Protein AF-A0A6B2ULR2-F1 (afdb_monomer)

Secondary structure (DSSP, 8-state):
-HHHHHHHHHHHHHHHHHHHHHHHH---S--HHHHHHHHHHHHHHHHHHHHHPSSPPPTT-HHHHHHHHHHHHHHHHHHHHHTTSTT-HHHHHHHHHHHHHHHHHHHHHH--

Nearest PDB structures (foldseek):
  5nqn-assembly1_A  TM=5.363E-01  e=4.911E-02  Methylosinus trichosporium OB3b
  1yo7-assembly2_B  TM=6.832E-01  e=2.029E-01  Escherichia coli
  4etr-assembly2_B  TM=3.874E-01  e=7.163E-01  Pseudomonas aeruginosa PAO1
  9c3c-assembly1_n  TM=5.656E-01  e=4.507E+00  Oryctolagus cuniculus

Structure (mmCIF, N/CA/C/O backbone):
data_AF-A0A6B2ULR2-F1
#
_entry.id   AF-A0A6B2ULR2-F1
#
loop_
_atom_site.group_PDB
_atom_site.id
_atom_site.type_symbol
_atom_site.label_atom_id
_atom_site.label_alt_id
_atom_site.label_comp_id
_atom_site.label_asym_id
_atom_site.label_entity_id
_atom_site.label_seq_id
_atom_site.pdbx_PDB_ins_code
_atom_site.Cartn_x
_atom_site.Cartn_y
_atom_site.Cartn_z
_atom_site.occupancy
_atom_site.B_iso_or_equiv
_atom_site.auth_seq_id
_atom_site.auth_comp_id
_atom_site.auth_asym_id
_atom_site.auth_atom_id
_atom_site.pdbx_PDB_model_num
ATOM 1 N N . MET A 1 1 ? 5.721 5.502 -20.780 1.00 81.00 1 MET A N 1
ATOM 2 C CA . MET A 1 1 ? 4.630 6.129 -20.002 1.00 81.00 1 MET A CA 1
ATOM 3 C C . MET A 1 1 ? 4.250 5.297 -18.778 1.00 81.00 1 MET A C 1
ATOM 5 O O . MET A 1 1 ? 4.394 5.810 -17.678 1.00 81.00 1 MET A O 1
ATOM 9 N N . ARG A 1 2 ? 3.911 4.005 -18.944 1.00 89.62 2 ARG A N 1
ATOM 1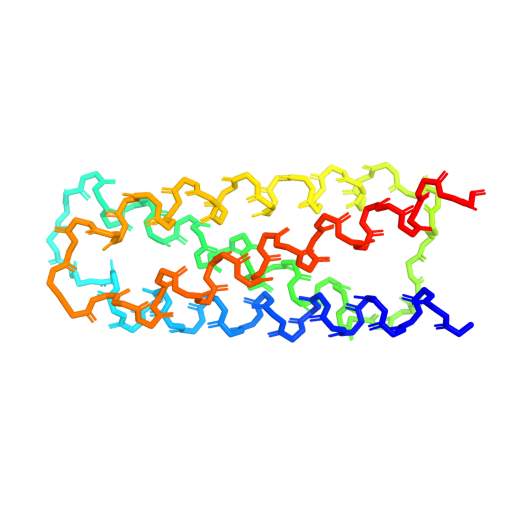0 C CA . ARG A 1 2 ? 3.467 3.094 -17.865 1.00 89.62 2 ARG A CA 1
ATOM 11 C C . ARG A 1 2 ? 4.288 3.125 -16.566 1.00 89.62 2 ARG A C 1
ATOM 13 O O . ARG A 1 2 ? 3.703 3.191 -15.497 1.00 89.62 2 ARG A O 1
ATOM 20 N N . TYR A 1 3 ? 5.621 3.148 -16.647 1.00 91.50 3 TYR A N 1
ATOM 21 C CA . TYR A 1 3 ? 6.483 3.231 -15.457 1.00 91.50 3 TYR A CA 1
ATOM 22 C C . TYR A 1 3 ? 6.188 4.450 -14.573 1.00 91.50 3 TYR A C 1
ATOM 24 O O . TYR A 1 3 ? 6.038 4.294 -13.368 1.00 91.50 3 TYR A O 1
ATOM 32 N N . LEU A 1 4 ? 6.074 5.649 -15.156 1.00 93.00 4 LEU A N 1
ATOM 33 C CA . LEU A 1 4 ? 5.815 6.870 -14.384 1.00 93.00 4 LEU A CA 1
ATOM 34 C C . LEU A 1 4 ? 4.396 6.867 -13.810 1.00 93.00 4 LEU A C 1
ATOM 36 O O . LEU A 1 4 ? 4.196 7.249 -12.662 1.00 93.00 4 LEU A O 1
ATOM 40 N N . GLU A 1 5 ? 3.422 6.392 -14.585 1.00 94.94 5 GLU A N 1
ATOM 41 C CA . GLU A 1 5 ? 2.032 6.267 -14.137 1.00 94.94 5 GLU A CA 1
ATOM 42 C C . GLU A 1 5 ? 1.912 5.320 -12.939 1.00 94.94 5 GLU A C 1
ATOM 44 O O . GLU A 1 5 ? 1.321 5.678 -11.919 1.00 94.94 5 GLU A O 1
ATOM 49 N N . ASP A 1 6 ? 2.511 4.130 -13.030 1.00 95.88 6 ASP A N 1
ATOM 50 C CA . ASP A 1 6 ? 2.476 3.147 -11.950 1.00 95.88 6 ASP A CA 1
ATOM 51 C C . ASP A 1 6 ? 3.255 3.623 -10.727 1.00 95.88 6 ASP A C 1
ATOM 53 O O . ASP A 1 6 ? 2.769 3.476 -9.604 1.00 95.88 6 ASP A O 1
ATOM 57 N N . ARG A 1 7 ? 4.408 4.268 -10.938 1.00 95.00 7 ARG A N 1
ATOM 58 C CA . ARG A 1 7 ? 5.215 4.880 -9.880 1.00 95.00 7 ARG A CA 1
ATOM 59 C C . ARG A 1 7 ? 4.421 5.922 -9.095 1.00 95.00 7 ARG A C 1
ATOM 61 O O . ARG A 1 7 ? 4.327 5.818 -7.872 1.00 95.00 7 ARG A O 1
ATOM 68 N N . PHE A 1 8 ? 3.827 6.911 -9.765 1.00 95.56 8 PHE A N 1
ATOM 69 C CA . PHE A 1 8 ? 3.088 7.977 -9.080 1.00 95.56 8 PHE A CA 1
ATOM 70 C C . PHE A 1 8 ? 1.770 7.480 -8.476 1.00 95.56 8 PHE A C 1
ATOM 72 O O . PHE A 1 8 ? 1.410 7.896 -7.373 1.00 95.56 8 PHE A O 1
ATOM 79 N N . ALA A 1 9 ? 1.087 6.530 -9.122 1.00 97.06 9 ALA A N 1
ATOM 80 C CA . ALA A 1 9 ? -0.078 5.871 -8.534 1.00 97.06 9 ALA A CA 1
ATOM 81 C C . ALA A 1 9 ? 0.287 5.089 -7.258 1.00 97.06 9 ALA A C 1
ATOM 83 O O . ALA A 1 9 ? -0.460 5.110 -6.274 1.00 97.06 9 ALA A O 1
ATOM 84 N N . CYS A 1 10 ? 1.446 4.423 -7.248 1.00 97.50 10 CYS A N 1
ATOM 85 C CA . CYS A 1 10 ? 1.980 3.745 -6.072 1.00 97.50 10 CYS A CA 1
ATOM 86 C C . CYS A 1 10 ? 2.334 4.742 -4.963 1.00 97.50 10 CYS A C 1
ATOM 88 O O . CYS A 1 10 ? 1.895 4.560 -3.828 1.00 97.50 10 CYS A O 1
ATOM 90 N N . ALA A 1 11 ? 3.014 5.843 -5.293 1.00 97.56 11 ALA A N 1
ATOM 91 C CA . ALA A 1 11 ? 3.338 6.905 -4.340 1.00 97.56 11 ALA A CA 1
ATOM 92 C C . ALA A 1 11 ? 2.083 7.496 -3.669 1.00 97.56 11 ALA A C 1
ATOM 94 O O . ALA A 1 11 ? 2.044 7.657 -2.447 1.00 97.56 11 ALA A O 1
ATOM 95 N N . ALA A 1 12 ? 1.040 7.780 -4.456 1.00 98.00 12 ALA A N 1
ATOM 96 C CA . ALA A 1 12 ? -0.232 8.290 -3.950 1.00 98.00 12 ALA A CA 1
ATOM 97 C C . ALA A 1 12 ? -0.920 7.281 -3.017 1.00 98.00 12 ALA A C 1
ATOM 99 O O . ALA A 1 12 ? -1.354 7.645 -1.924 1.00 98.00 12 ALA A O 1
ATOM 100 N N . SER A 1 13 ? -0.952 6.003 -3.408 1.00 98.44 13 SER A N 1
ATOM 101 C CA . SER A 1 13 ? -1.564 4.943 -2.596 1.00 98.44 13 SER A CA 1
ATOM 102 C C . SER A 1 13 ? -0.829 4.742 -1.265 1.00 98.44 13 SER A C 1
ATOM 104 O O . SER A 1 13 ? -1.476 4.634 -0.225 1.00 98.44 13 SER A O 1
ATOM 106 N N . CYS A 1 14 ? 0.510 4.775 -1.281 1.00 97.75 14 CYS A N 1
ATOM 107 C CA . CYS A 1 14 ? 1.340 4.710 -0.075 1.00 97.75 14 CYS A CA 1
ATOM 10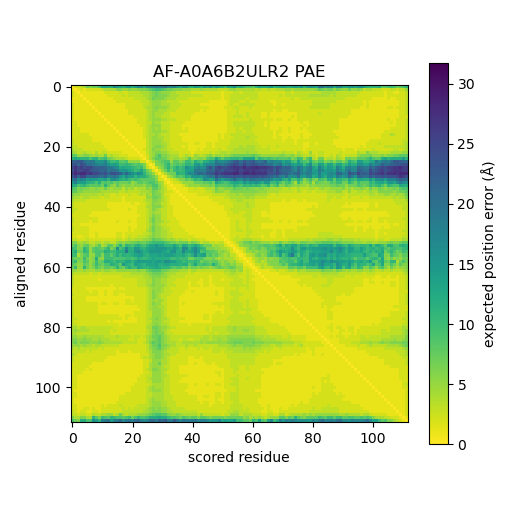8 C C . CYS A 1 14 ? 1.026 5.871 0.879 1.00 97.75 14 CYS A C 1
ATOM 110 O O . CYS A 1 14 ? 0.792 5.664 2.068 1.00 97.75 14 CYS A O 1
ATOM 112 N N . ARG A 1 15 ? 0.935 7.101 0.360 1.00 98.31 15 ARG A N 1
ATOM 113 C CA . ARG A 1 15 ? 0.614 8.283 1.174 1.00 98.31 15 ARG A CA 1
ATOM 114 C C . ARG A 1 15 ? -0.771 8.187 1.819 1.00 98.31 15 ARG A C 1
ATOM 116 O O . ARG A 1 15 ? -0.926 8.516 2.998 1.00 98.31 15 ARG A O 1
ATOM 123 N N . THR A 1 16 ? -1.764 7.713 1.069 1.00 98.31 16 THR A N 1
ATOM 124 C CA . THR A 1 16 ? -3.123 7.501 1.582 1.00 98.31 16 THR A CA 1
ATOM 125 C C . THR A 1 16 ? -3.150 6.421 2.665 1.00 98.31 16 THR A C 1
ATOM 127 O O . THR A 1 16 ? -3.736 6.649 3.724 1.00 98.31 16 THR A O 1
ATOM 130 N N . ALA A 1 17 ? -2.464 5.290 2.460 1.00 96.75 17 ALA A N 1
ATOM 131 C CA . ALA A 1 17 ? -2.368 4.223 3.458 1.00 96.75 17 ALA A CA 1
ATOM 132 C C . ALA A 1 17 ? -1.687 4.691 4.752 1.00 96.75 17 ALA A C 1
ATOM 134 O O . ALA A 1 17 ? -2.220 4.446 5.835 1.00 96.75 17 ALA A O 1
ATOM 135 N N . ALA A 1 18 ? -0.574 5.427 4.655 1.00 96.25 18 ALA A N 1
ATOM 136 C CA . ALA A 1 18 ? 0.092 6.011 5.820 1.00 96.25 18 ALA A CA 1
ATOM 137 C C . ALA A 1 18 ? -0.852 6.941 6.601 1.00 96.25 18 ALA A C 1
ATOM 139 O O . ALA A 1 18 ? -0.992 6.822 7.817 1.00 96.25 18 ALA A O 1
ATOM 140 N N . THR A 1 19 ? -1.555 7.828 5.892 1.00 95.75 19 THR A N 1
ATOM 141 C CA . THR A 1 19 ? -2.451 8.820 6.501 1.00 95.75 19 THR A CA 1
ATOM 142 C C . THR A 1 19 ? -3.624 8.166 7.228 1.00 95.75 19 THR A C 1
ATOM 144 O O . THR A 1 19 ? -3.911 8.512 8.374 1.00 95.75 19 THR A O 1
ATOM 147 N N . LEU A 1 20 ? -4.315 7.223 6.583 1.00 95.62 20 LEU A N 1
ATOM 148 C CA . LEU A 1 20 ? -5.498 6.587 7.167 1.00 95.62 20 LEU A CA 1
ATOM 149 C C . LEU A 1 20 ? -5.120 5.598 8.274 1.00 95.62 20 LEU A C 1
ATOM 151 O O 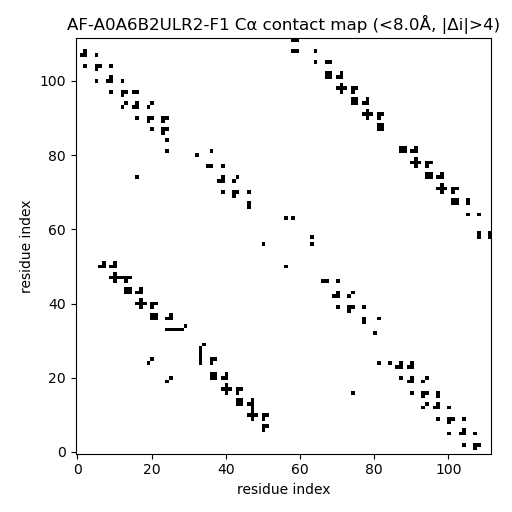. LEU A 1 20 ? -5.775 5.568 9.311 1.00 95.62 20 LEU A O 1
ATOM 155 N N . THR A 1 21 ? -4.013 4.871 8.138 1.00 92.12 21 THR A N 1
ATOM 156 C CA . THR A 1 21 ? -3.536 3.997 9.222 1.00 92.12 21 THR A CA 1
ATOM 157 C C . THR A 1 21 ? -3.177 4.802 10.470 1.00 92.12 21 THR A C 1
ATOM 159 O O . THR A 1 21 ? -3.583 4.432 11.569 1.00 92.12 21 THR A O 1
ATOM 162 N N . ALA A 1 22 ? -2.488 5.939 10.315 1.00 91.38 22 ALA A N 1
ATOM 163 C CA . ALA A 1 22 ? -2.155 6.815 11.438 1.00 91.38 22 ALA A CA 1
ATOM 164 C C . ALA A 1 22 ? -3.407 7.361 12.145 1.00 91.38 22 ALA A C 1
ATOM 166 O O . ALA A 1 22 ? -3.446 7.423 13.371 1.00 91.38 22 ALA A O 1
ATOM 167 N N . ARG A 1 23 ? -4.443 7.725 11.378 1.00 89.31 23 ARG A N 1
ATOM 168 C CA . ARG A 1 23 ? -5.705 8.260 11.914 1.00 89.31 23 ARG A CA 1
ATOM 169 C C . ARG A 1 23 ? -6.541 7.214 12.646 1.00 89.31 23 ARG A C 1
ATOM 171 O O . ARG A 1 23 ? -7.079 7.517 13.704 1.00 89.31 23 ARG A O 1
ATOM 178 N N . HIS A 1 24 ? -6.666 6.017 12.077 1.00 84.81 24 HIS A N 1
ATOM 179 C CA . HIS A 1 24 ? -7.655 5.030 12.521 1.00 84.81 24 HIS A CA 1
ATOM 180 C C . HIS A 1 24 ? -7.066 3.896 13.372 1.00 84.81 24 HIS A C 1
ATOM 182 O O . HIS A 1 24 ? -7.801 3.265 14.123 1.00 84.81 24 HIS A O 1
ATOM 188 N N . CYS A 1 25 ? -5.758 3.630 13.283 1.00 79.56 25 CYS A N 1
ATOM 189 C CA . CYS A 1 25 ? -5.109 2.513 13.982 1.00 79.56 25 CYS A CA 1
ATOM 190 C C . CYS A 1 25 ? -3.988 2.967 14.955 1.00 79.56 25 CYS A C 1
ATOM 192 O O . CYS A 1 25 ? -3.297 2.125 15.523 1.00 79.56 25 CYS A O 1
ATOM 194 N N . GLY A 1 26 ? -3.789 4.280 15.156 1.00 65.50 26 GLY A N 1
ATOM 195 C CA . GLY A 1 26 ? -2.656 4.870 15.892 1.00 65.50 26 GLY A CA 1
ATOM 196 C C . GLY A 1 26 ? -2.916 5.334 17.336 1.00 65.50 26 GLY A C 1
ATOM 197 O O . GLY A 1 26 ? -2.204 6.215 17.815 1.00 65.50 26 GLY A O 1
ATOM 198 N N . THR A 1 27 ? -3.930 4.822 18.044 1.00 63.91 27 THR A N 1
ATOM 199 C CA . THR A 1 27 ? -4.251 5.306 19.404 1.00 63.91 27 THR A CA 1
ATOM 200 C C . THR A 1 27 ? -3.299 4.745 20.474 1.00 63.91 27 THR A C 1
ATOM 202 O O . THR A 1 27 ? -3.088 3.535 20.500 1.00 63.91 27 THR A O 1
ATOM 205 N N . PRO A 1 28 ? -2.768 5.573 21.396 1.00 55.16 28 PRO A N 1
ATOM 206 C CA . PRO A 1 28 ? -1.681 5.220 22.308 1.00 55.16 28 PRO A CA 1
ATOM 207 C C . PRO A 1 28 ? -2.179 4.432 23.529 1.00 55.16 28 PRO A C 1
ATOM 209 O O . PRO A 1 28 ? -2.276 4.949 24.636 1.00 55.16 28 PRO A O 1
ATOM 212 N N . ALA A 1 29 ? -2.466 3.152 23.340 1.00 55.81 29 ALA A N 1
ATOM 213 C CA . ALA A 1 29 ? -2.259 2.163 24.390 1.00 55.81 29 ALA A CA 1
ATOM 214 C C . ALA A 1 29 ? -1.159 1.245 23.863 1.00 55.81 29 ALA A C 1
ATOM 216 O O . ALA A 1 29 ? -1.266 0.786 22.732 1.00 55.81 29 ALA A O 1
ATOM 217 N N . ALA A 1 30 ? -0.075 1.059 24.617 1.00 55.50 30 ALA A N 1
ATOM 218 C CA . ALA A 1 30 ? 1.150 0.358 24.213 1.00 55.50 30 ALA A CA 1
ATOM 219 C C . ALA A 1 30 ? 0.960 -1.162 24.014 1.00 55.50 30 ALA A C 1
ATOM 221 O O . ALA A 1 30 ? 1.724 -1.976 24.522 1.00 55.50 30 ALA A O 1
ATOM 222 N N . GLU A 1 31 ? -0.066 -1.547 23.269 1.00 66.31 31 GLU A N 1
ATOM 223 C CA . GLU A 1 31 ? -0.299 -2.899 22.813 1.00 66.31 31 GLU A CA 1
ATOM 224 C C . GLU A 1 31 ? 0.531 -3.158 21.541 1.00 66.31 31 GLU A C 1
ATOM 226 O O . GLU A 1 31 ? 0.705 -2.259 20.707 1.00 66.31 31 GLU A O 1
ATOM 231 N N . PRO A 1 32 ? 1.013 -4.397 21.324 1.00 71.12 32 PRO A N 1
ATOM 232 C CA . PRO A 1 32 ? 1.713 -4.806 20.101 1.00 71.12 32 PRO A CA 1
ATOM 233 C C . PRO A 1 32 ? 0.977 -4.462 18.787 1.00 71.12 32 PRO A C 1
ATOM 235 O O . PRO A 1 32 ? 1.585 -4.428 17.717 1.00 71.12 32 PRO A O 1
ATOM 238 N N . SER A 1 33 ? -0.332 -4.201 18.857 1.00 69.44 33 SER A N 1
ATOM 239 C CA . SER A 1 33 ? -1.190 -3.712 17.772 1.00 69.44 33 SER A CA 1
ATOM 240 C C . SER A 1 33 ? -0.782 -2.337 17.236 1.00 69.44 33 SER A C 1
ATOM 242 O O . SER A 1 33 ? -0.657 -2.160 16.023 1.00 69.44 33 SER A O 1
ATOM 244 N N . VAL A 1 34 ? -0.509 -1.378 18.123 1.00 79.50 34 VAL A N 1
ATOM 245 C CA . VAL A 1 34 ? -0.163 0.002 17.746 1.00 79.50 34 VAL A CA 1
ATOM 246 C C . VAL A 1 34 ? 1.192 0.039 17.054 1.00 79.50 34 VAL A C 1
ATOM 248 O O . VAL A 1 34 ? 1.349 0.701 16.033 1.00 79.50 34 VAL A O 1
ATOM 251 N N . LEU A 1 35 ? 2.155 -0.750 17.539 1.00 82.94 35 LEU A N 1
ATOM 252 C CA . LEU A 1 35 ? 3.471 -0.872 16.906 1.00 82.94 35 LEU A CA 1
ATOM 253 C C . LEU A 1 35 ? 3.379 -1.428 15.476 1.00 82.94 35 LEU A C 1
ATOM 255 O O . LEU A 1 35 ? 4.126 -0.998 14.597 1.00 82.94 35 LEU A O 1
ATOM 259 N N . ARG A 1 36 ? 2.443 -2.350 15.212 1.00 84.00 36 ARG A N 1
ATOM 260 C CA . ARG A 1 36 ? 2.202 -2.878 13.859 1.00 84.00 36 A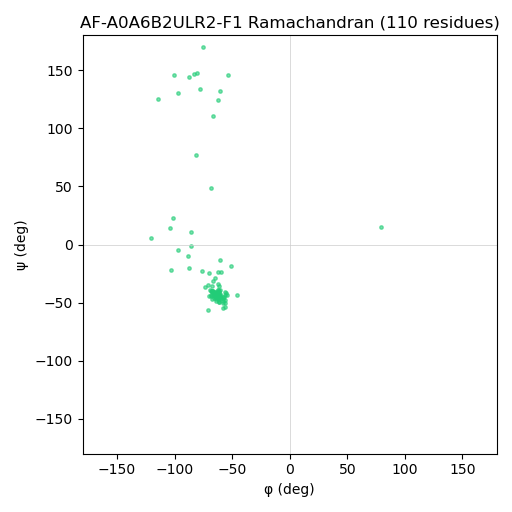RG A CA 1
ATOM 261 C C . ARG A 1 36 ? 1.614 -1.809 12.933 1.00 84.00 36 ARG A C 1
ATOM 263 O O . ARG A 1 36 ? 2.083 -1.667 11.804 1.00 84.00 36 ARG A O 1
ATOM 270 N N . ALA A 1 37 ? 0.632 -1.041 13.406 1.00 88.56 37 ALA A N 1
ATOM 271 C CA . ALA A 1 37 ? 0.061 0.066 12.641 1.00 88.56 37 ALA A CA 1
ATOM 272 C C . ALA A 1 37 ? 1.109 1.157 12.351 1.00 88.56 37 ALA A C 1
ATOM 274 O O . ALA A 1 37 ? 1.237 1.594 11.208 1.00 88.56 37 ALA A O 1
ATOM 275 N N . LEU A 1 38 ? 1.923 1.527 13.346 1.00 90.06 38 LEU A N 1
ATOM 276 C CA . LEU A 1 38 ? 3.019 2.491 13.193 1.00 90.06 38 LEU A CA 1
ATOM 277 C C . LEU A 1 38 ? 4.062 2.027 12.171 1.00 90.06 38 LEU A C 1
ATOM 279 O O . LEU A 1 38 ? 4.446 2.808 11.305 1.00 90.06 38 LEU A O 1
ATOM 283 N N . ARG A 1 39 ? 4.440 0.741 12.179 1.00 92.75 39 ARG A N 1
ATOM 284 C CA . ARG A 1 39 ? 5.325 0.180 11.147 1.00 92.75 39 ARG A CA 1
ATOM 285 C C . ARG A 1 39 ? 4.755 0.382 9.742 1.00 92.75 39 ARG A C 1
ATOM 287 O O . ARG A 1 39 ? 5.493 0.747 8.831 1.00 92.75 39 ARG A O 1
ATOM 294 N N . CYS A 1 40 ? 3.456 0.156 9.551 1.00 96.12 40 CYS A N 1
ATOM 295 C CA . CYS A 1 40 ? 2.820 0.388 8.255 1.00 96.12 40 CYS A CA 1
ATOM 296 C C . CYS A 1 40 ? 2.869 1.864 7.851 1.00 96.12 40 CYS A C 1
ATOM 298 O O . CYS A 1 40 ? 3.188 2.161 6.700 1.00 96.12 40 CYS A O 1
ATOM 300 N N . VAL A 1 41 ? 2.623 2.782 8.791 1.00 96.31 41 VAL A N 1
ATOM 301 C CA . VAL A 1 41 ? 2.739 4.230 8.559 1.00 96.31 41 VAL A CA 1
ATOM 302 C C . VAL A 1 41 ? 4.149 4.601 8.095 1.00 96.31 41 VAL A C 1
ATOM 304 O O . VAL A 1 41 ? 4.291 5.241 7.056 1.00 96.31 41 VAL A O 1
ATOM 307 N N . GLU A 1 42 ? 5.186 4.158 8.804 1.00 96.12 42 GLU A N 1
ATOM 308 C CA . GLU A 1 42 ? 6.588 4.470 8.488 1.00 96.12 42 GLU A CA 1
ATOM 309 C C . GLU A 1 42 ? 7.029 3.902 7.132 1.00 96.12 42 GLU A C 1
ATOM 311 O O . GLU A 1 42 ? 7.652 4.586 6.311 1.00 96.12 42 GLU A O 1
ATOM 316 N N . VAL A 1 43 ? 6.681 2.643 6.864 1.00 98.00 43 VAL A N 1
ATOM 317 C CA . VAL A 1 43 ? 7.016 1.976 5.603 1.00 98.00 43 VAL A CA 1
ATOM 318 C C . VAL A 1 43 ? 6.309 2.651 4.429 1.00 98.00 43 VAL A C 1
ATOM 320 O O . VAL A 1 43 ? 6.936 2.909 3.400 1.00 98.00 43 VAL A O 1
ATOM 323 N N . CYS A 1 44 ? 5.025 2.978 4.571 1.00 98.25 44 CYS A N 1
ATOM 324 C CA . CYS A 1 44 ? 4.266 3.644 3.519 1.00 98.25 44 CYS A CA 1
ATOM 325 C C . CYS A 1 44 ? 4.742 5.084 3.287 1.00 98.25 44 CYS A C 1
ATOM 327 O O . CYS A 1 44 ? 4.911 5.478 2.135 1.00 98.25 44 CYS A O 1
ATOM 329 N N . ASP A 1 45 ? 5.006 5.865 4.339 1.00 97.69 45 ASP A N 1
ATOM 330 C CA . ASP A 1 45 ? 5.495 7.243 4.192 1.00 97.69 45 ASP A CA 1
ATOM 331 C C . ASP A 1 45 ? 6.877 7.279 3.526 1.00 97.69 45 ASP A C 1
ATOM 333 O O . ASP A 1 45 ? 7.077 7.999 2.545 1.00 97.69 45 ASP A O 1
ATOM 337 N N . SER A 1 46 ? 7.816 6.442 3.982 1.00 97.00 46 SER A N 1
ATOM 338 C CA . SER A 1 46 ? 9.152 6.364 3.373 1.00 97.00 46 SER A CA 1
ATOM 339 C C . SER A 1 46 ? 9.097 5.924 1.906 1.00 97.00 46 SER A C 1
ATOM 341 O O . SER A 1 46 ? 9.771 6.518 1.064 1.00 97.00 46 SER A O 1
ATOM 343 N N . THR A 1 47 ? 8.240 4.956 1.570 1.00 97.75 47 THR A N 1
ATOM 344 C CA . THR A 1 47 ? 8.033 4.511 0.182 1.00 97.75 47 THR A CA 1
ATOM 345 C C . THR A 1 47 ? 7.397 5.613 -0.670 1.00 97.75 47 THR A C 1
ATOM 347 O O . THR A 1 47 ? 7.857 5.878 -1.778 1.00 97.75 47 THR A O 1
ATOM 350 N N . ALA A 1 48 ? 6.388 6.323 -0.154 1.00 97.31 48 ALA A N 1
ATOM 351 C CA . ALA A 1 48 ? 5.752 7.433 -0.863 1.00 97.31 48 ALA A CA 1
ATOM 352 C C . ALA A 1 48 ? 6.740 8.566 -1.181 1.00 97.31 48 ALA A C 1
ATOM 354 O O . ALA A 1 48 ? 6.675 9.152 -2.263 1.00 97.31 48 ALA A O 1
ATOM 355 N N . ARG A 1 49 ? 7.649 8.878 -0.248 1.00 95.31 49 ARG A N 1
ATOM 356 C CA . ARG A 1 49 ? 8.707 9.878 -0.449 1.00 95.31 49 ARG A CA 1
ATOM 357 C C . ARG A 1 49 ? 9.719 9.424 -1.492 1.00 95.31 49 ARG A C 1
ATOM 359 O O . ARG A 1 49 ? 10.005 10.196 -2.397 1.00 95.31 49 ARG A O 1
ATOM 366 N N . LEU A 1 50 ? 10.195 8.180 -1.402 1.00 94.56 50 LEU A N 1
ATOM 367 C CA . LEU A 1 50 ? 11.125 7.600 -2.373 1.00 94.56 50 LEU A CA 1
ATOM 368 C C . LEU A 1 50 ? 10.555 7.656 -3.799 1.00 94.56 50 LEU A C 1
ATOM 370 O O . LEU A 1 50 ? 11.194 8.165 -4.713 1.00 94.56 50 LEU A O 1
ATOM 374 N N . LEU A 1 51 ? 9.317 7.193 -3.982 1.00 94.75 51 LEU A N 1
ATOM 375 C CA . LEU A 1 51 ? 8.662 7.167 -5.293 1.00 94.75 51 LEU A CA 1
ATOM 376 C C . LEU A 1 51 ? 8.298 8.565 -5.813 1.00 94.75 51 LEU A C 1
ATOM 378 O O . L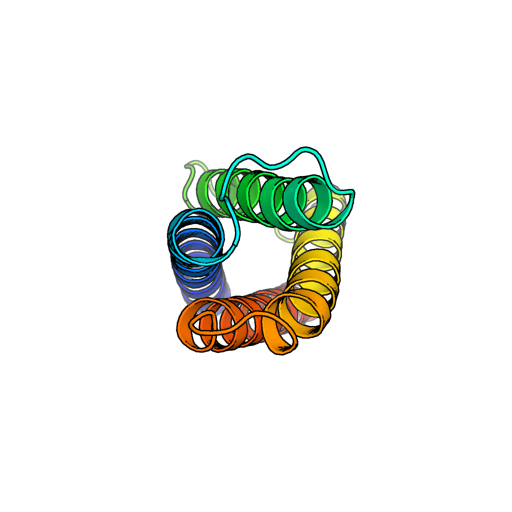EU A 1 51 ? 8.155 8.751 -7.019 1.00 94.75 51 LEU A O 1
ATOM 382 N N . GLY A 1 52 ? 8.133 9.547 -4.928 1.00 91.56 52 GLY A N 1
ATOM 383 C CA . GLY A 1 52 ? 7.851 10.934 -5.297 1.00 91.56 52 GLY A CA 1
ATOM 384 C C . GLY A 1 52 ? 9.091 11.796 -5.547 1.00 91.56 52 GLY A C 1
ATOM 385 O O . GLY A 1 52 ? 8.932 12.925 -6.001 1.00 91.56 52 GLY A O 1
ATOM 386 N N . ALA A 1 53 ? 10.294 11.309 -5.230 1.00 86.50 53 ALA A N 1
ATOM 387 C CA . ALA A 1 53 ? 11.527 12.086 -5.332 1.00 86.50 53 ALA A CA 1
ATOM 388 C C . ALA A 1 53 ? 12.076 12.143 -6.766 1.00 86.50 53 ALA A C 1
ATOM 390 O O . ALA A 1 53 ? 11.962 11.179 -7.519 1.00 86.50 53 ALA A O 1
ATOM 391 N N . GLU A 1 54 ? 12.720 13.257 -7.106 1.00 81.12 54 GLU A N 1
ATOM 392 C CA . GLU A 1 54 ? 13.585 13.388 -8.283 1.00 81.12 54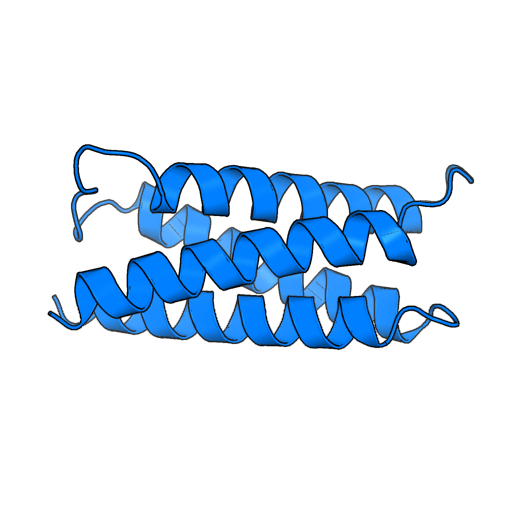 GLU A CA 1
ATOM 393 C C . GLU A 1 54 ? 15.060 13.285 -7.844 1.00 81.12 54 GLU A C 1
ATOM 395 O O . GLU A 1 54 ? 15.387 13.760 -6.750 1.00 81.12 54 GLU A O 1
ATOM 400 N N . PRO A 1 55 ? 15.967 12.711 -8.660 1.00 80.12 55 PRO A N 1
ATOM 401 C CA . PRO A 1 55 ? 15.748 12.197 -10.016 1.00 80.12 55 PRO A CA 1
ATOM 402 C C . PRO A 1 55 ? 15.004 10.849 -10.056 1.00 80.12 55 PRO A C 1
ATOM 404 O O . PRO A 1 55 ? 14.795 10.193 -9.034 1.00 80.12 55 PRO A O 1
ATOM 407 N N . LEU A 1 56 ? 14.599 10.431 -11.261 1.00 76.38 56 LEU A N 1
ATOM 408 C CA . LEU A 1 56 ? 14.010 9.111 -11.495 1.00 76.38 56 LEU A CA 1
ATOM 409 C C . LEU A 1 56 ? 14.914 7.986 -10.961 1.00 76.38 56 LEU A C 1
ATOM 411 O O . LEU A 1 56 ? 16.137 8.073 -10.995 1.00 76.38 56 LEU A O 1
ATOM 415 N N . LEU A 1 57 ? 14.271 6.924 -10.477 1.00 80.56 57 LEU A N 1
ATOM 416 C CA . LEU A 1 57 ? 14.932 5.760 -9.895 1.00 80.56 57 LEU A CA 1
ATOM 417 C C . LEU A 1 57 ? 15.252 4.792 -11.022 1.00 80.56 57 LEU A C 1
ATOM 419 O O . LEU A 1 57 ? 14.448 4.651 -11.953 1.00 80.56 57 LEU A O 1
ATOM 423 N N . ASP A 1 58 ? 16.382 4.112 -10.910 1.00 79.38 58 ASP A N 1
ATOM 424 C CA . ASP A 1 58 ? 16.747 3.070 -11.854 1.00 79.38 58 ASP A CA 1
ATOM 425 C C . ASP A 1 58 ? 15.706 1.929 -11.791 1.00 79.38 58 ASP A C 1
ATOM 427 O O . ASP A 1 58 ? 15.422 1.416 -10.705 1.00 79.38 58 ASP A O 1
ATOM 431 N N . PRO A 1 59 ? 15.062 1.549 -12.912 1.00 74.06 59 PRO A N 1
ATOM 432 C CA . PRO A 1 59 ? 14.157 0.405 -12.945 1.00 74.06 59 PRO A CA 1
ATOM 433 C C . PRO A 1 59 ? 14.825 -0.922 -12.564 1.00 74.06 59 PRO A C 1
ATOM 435 O O . PRO A 1 59 ? 14.114 -1.835 -12.147 1.00 74.06 59 PRO A O 1
ATOM 438 N N . GLU A 1 60 ? 16.149 -1.032 -12.709 1.00 78.88 60 GLU A N 1
ATOM 439 C CA . GLU A 1 60 ? 16.934 -2.220 -12.367 1.00 78.88 60 GLU A CA 1
ATOM 440 C C . GLU A 1 60 ? 17.364 -2.259 -10.892 1.00 78.88 60 GLU A C 1
ATOM 442 O O . GLU A 1 60 ? 17.940 -3.254 -10.461 1.00 78.88 60 GLU A O 1
ATOM 447 N N . ASP A 1 61 ? 17.016 -1.243 -10.096 1.00 84.44 61 ASP A N 1
ATOM 448 C CA . ASP A 1 61 ? 17.374 -1.144 -8.681 1.00 84.44 61 ASP A CA 1
ATOM 449 C C . ASP A 1 61 ? 16.688 -2.225 -7.819 1.00 84.44 61 ASP A C 1
ATOM 451 O O . ASP A 1 61 ? 15.473 -2.208 -7.571 1.00 84.44 61 ASP A O 1
ATOM 455 N N . ASP A 1 62 ? 17.484 -3.172 -7.322 1.00 88.62 62 ASP A N 1
ATOM 456 C CA . ASP A 1 62 ? 17.022 -4.234 -6.429 1.00 88.62 62 ASP A CA 1
ATOM 457 C C . ASP A 1 62 ? 16.536 -3.707 -5.071 1.00 88.62 62 ASP A C 1
ATOM 459 O O . ASP A 1 62 ? 15.606 -4.282 -4.496 1.00 88.62 62 ASP A O 1
ATOM 463 N N . GLU A 1 63 ? 17.071 -2.584 -4.580 1.00 89.81 63 GLU A N 1
ATOM 464 C CA . GLU A 1 63 ? 16.586 -1.941 -3.353 1.00 89.81 63 GLU A CA 1
ATOM 465 C C . GLU A 1 63 ? 15.175 -1.377 -3.566 1.00 89.81 63 GLU A C 1
ATOM 467 O O . GLU A 1 63 ? 14.324 -1.476 -2.678 1.00 89.81 63 GLU A O 1
ATOM 472 N N . LEU A 1 64 ? 14.868 -0.857 -4.760 1.00 92.38 64 LEU A N 1
ATOM 473 C CA . LEU A 1 64 ? 13.512 -0.418 -5.095 1.00 92.38 64 LEU A CA 1
ATOM 474 C C . LEU A 1 64 ? 12.530 -1.597 -5.105 1.00 92.38 64 LEU A C 1
ATOM 476 O O . LEU A 1 64 ? 11.436 -1.496 -4.537 1.00 92.38 64 LEU A O 1
ATOM 480 N N . ARG A 1 65 ? 12.907 -2.727 -5.717 1.00 94.88 65 ARG A N 1
ATOM 481 C CA . ARG A 1 65 ? 12.068 -3.939 -5.725 1.00 94.88 65 ARG A CA 1
ATOM 482 C C . ARG A 1 65 ? 11.845 -4.463 -4.309 1.00 94.88 65 ARG A C 1
ATOM 484 O O . ARG A 1 65 ? 10.701 -4.722 -3.927 1.00 94.88 65 ARG A O 1
ATOM 491 N N . PHE A 1 66 ? 12.910 -4.544 -3.514 1.00 95.50 66 PHE A N 1
ATOM 492 C CA . PHE A 1 66 ? 12.834 -4.936 -2.111 1.00 95.50 66 PHE A CA 1
ATOM 493 C C . PHE A 1 66 ? 11.905 -4.009 -1.316 1.00 95.50 66 PHE A C 1
ATOM 495 O O . PHE A 1 66 ? 10.989 -4.478 -0.636 1.00 95.50 66 PHE A O 1
ATOM 502 N N . ARG A 1 67 ? 12.066 -2.687 -1.455 1.00 95.75 67 ARG A N 1
ATOM 503 C CA . ARG A 1 67 ? 11.229 -1.686 -0.780 1.00 95.75 67 ARG A CA 1
ATOM 504 C C . ARG A 1 67 ? 9.749 -1.849 -1.111 1.00 95.75 67 ARG A C 1
ATOM 506 O O . ARG A 1 67 ? 8.909 -1.771 -0.212 1.00 95.75 67 ARG A O 1
ATOM 513 N N . LEU A 1 68 ? 9.416 -2.055 -2.384 1.00 97.69 68 LEU A N 1
ATOM 514 C CA . LEU A 1 68 ? 8.032 -2.211 -2.831 1.00 97.69 68 LEU A CA 1
ATOM 515 C C . LEU A 1 68 ? 7.405 -3.506 -2.318 1.00 97.69 68 LEU A C 1
ATOM 517 O O . LEU A 1 68 ? 6.247 -3.487 -1.894 1.00 97.69 68 LEU A O 1
ATOM 521 N N . ASP A 1 69 ? 8.150 -4.613 -2.315 1.00 98.19 69 ASP A N 1
ATOM 522 C CA . ASP A 1 69 ? 7.647 -5.878 -1.779 1.00 98.19 69 ASP A CA 1
ATOM 523 C C . ASP A 1 69 ? 7.468 -5.822 -0.255 1.00 98.19 69 ASP A C 1
ATOM 525 O O . ASP A 1 69 ? 6.434 -6.242 0.279 1.00 98.19 69 ASP A O 1
ATOM 529 N N . TRP A 1 70 ? 8.411 -5.190 0.446 1.00 98.25 70 TRP A N 1
ATOM 530 C CA . TRP A 1 70 ? 8.292 -4.919 1.875 1.00 98.25 70 TRP A CA 1
ATOM 531 C C . TRP A 1 70 ? 7.074 -4.041 2.191 1.00 98.25 70 TRP A C 1
ATOM 533 O O . TRP A 1 70 ? 6.298 -4.338 3.102 1.00 98.25 70 TRP A O 1
ATOM 543 N N . CYS A 1 71 ? 6.848 -2.978 1.412 1.00 98.62 71 CYS A N 1
ATOM 544 C CA . CYS A 1 71 ? 5.670 -2.125 1.558 1.00 98.62 71 CYS A CA 1
ATOM 545 C C . CYS A 1 71 ? 4.370 -2.898 1.303 1.00 98.62 71 CYS A C 1
ATOM 547 O O . CYS A 1 71 ? 3.436 -2.812 2.105 1.00 98.62 71 CYS A O 1
ATOM 549 N N . ARG A 1 72 ? 4.326 -3.712 0.240 1.00 98.69 72 ARG A N 1
ATOM 550 C CA . ARG A 1 72 ? 3.182 -4.567 -0.108 1.00 98.69 72 ARG A CA 1
ATOM 551 C C . ARG A 1 72 ? 2.806 -5.504 1.038 1.00 98.69 72 ARG A C 1
ATOM 553 O O . ARG A 1 72 ? 1.650 -5.530 1.457 1.00 98.69 72 ARG A O 1
ATOM 560 N N . TH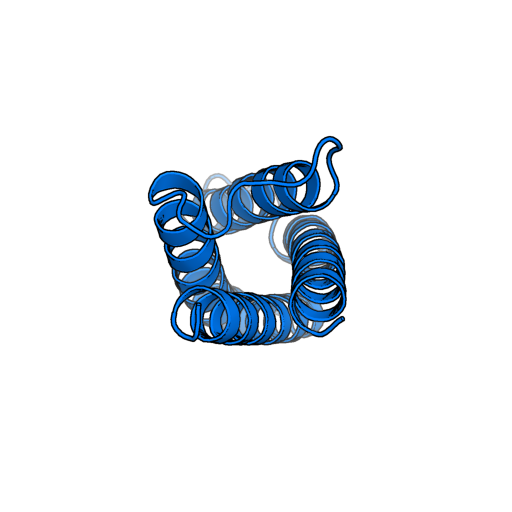R A 1 73 ? 3.768 -6.276 1.533 1.00 98.50 73 THR A N 1
ATOM 561 C CA . THR A 1 73 ? 3.541 -7.273 2.589 1.00 98.50 73 THR A CA 1
ATOM 562 C C . THR A 1 73 ? 3.175 -6.616 3.920 1.00 98.50 73 THR A C 1
ATOM 564 O O . THR A 1 73 ? 2.226 -7.053 4.571 1.00 98.50 73 THR A O 1
ATOM 567 N N . THR A 1 74 ? 3.825 -5.499 4.267 1.00 98.06 74 THR A N 1
ATOM 568 C CA . THR A 1 74 ? 3.484 -4.695 5.453 1.00 98.06 74 THR A CA 1
ATOM 569 C C . THR A 1 74 ? 2.048 -4.164 5.389 1.00 98.06 74 THR A C 1
ATOM 571 O O . THR A 1 74 ? 1.317 -4.250 6.376 1.00 98.06 74 THR A O 1
ATOM 574 N N . CYS A 1 75 ? 1.601 -3.667 4.230 1.00 98.31 75 CYS A N 1
ATOM 575 C CA . CYS A 1 75 ? 0.224 -3.201 4.048 1.00 98.31 75 CYS A CA 1
ATOM 576 C C . CYS A 1 75 ? -0.799 -4.326 4.246 1.00 98.31 75 CYS A C 1
ATOM 578 O O . CYS A 1 75 ? -1.836 -4.111 4.872 1.00 98.31 75 CYS A O 1
ATOM 580 N N . LEU A 1 76 ? -0.530 -5.527 3.725 1.00 98.50 76 LEU A N 1
ATOM 581 C CA . LEU A 1 76 ? -1.440 -6.667 3.866 1.00 98.50 76 LEU A CA 1
ATOM 582 C C . LEU A 1 76 ? -1.552 -7.137 5.322 1.00 98.50 76 LEU A C 1
ATOM 584 O O . LEU A 1 76 ? -2.668 -7.359 5.797 1.00 98.50 76 LEU A O 1
ATOM 588 N N . ASP A 1 77 ? -0.430 -7.224 6.042 1.00 96.31 77 ASP A N 1
ATOM 589 C CA . ASP A 1 77 ? -0.418 -7.543 7.477 1.00 96.31 77 ASP A CA 1
ATOM 590 C C . ASP A 1 77 ? -1.172 -6.477 8.289 1.00 96.31 77 ASP A C 1
ATOM 592 O O . ASP A 1 77 ? -2.025 -6.795 9.123 1.00 96.31 77 ASP A O 1
ATOM 596 N N . CYS A 1 78 ? -0.949 -5.194 7.983 1.00 95.00 78 CYS A N 1
ATOM 597 C CA . CYS A 1 78 ? -1.667 -4.098 8.625 1.00 95.00 78 CYS A CA 1
ATOM 598 C C . CYS A 1 78 ? -3.172 -4.131 8.330 1.00 95.00 78 CYS A C 1
ATOM 600 O O . CYS A 1 78 ? -3.974 -3.939 9.240 1.00 95.00 78 CYS A O 1
ATOM 602 N N . ALA A 1 79 ? -3.583 -4.415 7.091 1.00 96.25 79 ALA A N 1
ATOM 603 C CA . ALA A 1 79 ? -4.994 -4.534 6.729 1.00 96.25 79 ALA A CA 1
ATOM 604 C C . ALA A 1 79 ? -5.674 -5.693 7.473 1.00 96.25 79 ALA A C 1
ATOM 606 O O . ALA A 1 79 ? -6.773 -5.526 7.998 1.00 96.25 79 ALA A O 1
ATOM 607 N N . ALA A 1 80 ? -5.020 -6.857 7.558 1.00 94.50 80 ALA A N 1
ATOM 608 C CA . ALA A 1 80 ? -5.522 -7.994 8.329 1.00 94.50 80 ALA A CA 1
ATOM 609 C C . ALA A 1 80 ? -5.637 -7.663 9.826 1.00 94.50 80 ALA A C 1
ATOM 611 O O . ALA A 1 80 ? -6.552 -8.124 10.512 1.00 94.50 80 ALA A O 1
ATOM 612 N N . HIS A 1 81 ? -4.727 -6.838 10.343 1.00 90.69 81 HIS A N 1
ATOM 613 C CA . HIS A 1 81 ? -4.793 -6.358 11.712 1.00 90.69 81 HIS A CA 1
ATOM 614 C C . HIS A 1 81 ? -5.927 -5.347 11.941 1.00 90.69 81 HIS A C 1
ATOM 616 O O . HIS A 1 81 ? -6.792 -5.619 12.775 1.00 90.69 81 HIS A O 1
ATOM 622 N N . CYS A 1 82 ? -5.960 -4.242 11.189 1.00 90.00 82 CYS A N 1
ATOM 623 C CA . CYS A 1 82 ? -6.962 -3.181 11.326 1.00 90.00 82 CYS A CA 1
ATOM 624 C C . CYS A 1 82 ? -8.389 -3.684 11.035 1.00 90.00 82 CYS A C 1
ATOM 626 O O . CYS A 1 82 ? -9.331 -3.150 11.600 1.00 90.00 82 CYS A O 1
ATOM 628 N N . ALA A 1 83 ? -8.578 -4.764 10.266 1.00 92.75 83 ALA A N 1
ATOM 629 C CA . ALA A 1 83 ? -9.899 -5.377 10.060 1.00 92.75 83 ALA A CA 1
ATOM 630 C C . ALA A 1 83 ? -10.569 -5.894 11.349 1.00 92.75 83 ALA A C 1
ATOM 632 O O . ALA A 1 83 ? -11.754 -6.214 11.337 1.00 92.75 83 ALA A O 1
ATOM 633 N N . ARG A 1 84 ? -9.821 -5.996 12.454 1.00 89.25 84 ARG A N 1
ATOM 634 C CA . ARG A 1 84 ? -10.336 -6.364 13.781 1.00 89.25 84 ARG A CA 1
ATOM 635 C C . ARG A 1 84 ? -10.631 -5.154 14.672 1.00 89.25 84 ARG A C 1
ATOM 637 O O . ARG A 1 84 ? -11.107 -5.339 15.788 1.00 89.25 84 ARG A O 1
ATOM 644 N N . LEU A 1 85 ? -10.309 -3.945 14.216 1.00 86.62 85 LEU A N 1
ATOM 645 C CA . LEU A 1 85 ? -10.491 -2.706 14.962 1.00 86.62 85 LEU A CA 1
ATOM 646 C C . LEU A 1 85 ? -11.802 -2.030 14.528 1.00 86.62 85 LEU A C 1
ATOM 648 O O . LEU A 1 85 ? -12.015 -1.846 13.329 1.00 86.62 85 LEU A O 1
ATOM 652 N N . PRO A 1 86 ? -12.672 -1.631 15.470 1.00 87.06 86 PRO A N 1
ATOM 653 C CA . PRO A 1 86 ? -13.852 -0.836 15.143 1.00 87.06 86 PRO A CA 1
ATOM 654 C C . PRO A 1 86 ? -13.462 0.502 14.495 1.00 87.06 86 PRO A C 1
ATOM 656 O O . PRO A 1 86 ? -12.611 1.211 15.031 1.00 87.06 86 PRO A O 1
ATOM 659 N N . GLY A 1 87 ? -14.095 0.873 13.375 1.00 88.31 87 GLY A N 1
ATOM 660 C CA . GLY A 1 87 ? -13.886 2.181 12.733 1.00 88.31 87 GLY A CA 1
ATOM 661 C C . GLY A 1 87 ? -12.606 2.303 11.893 1.00 88.31 87 GLY A C 1
ATOM 662 O O . GLY A 1 87 ? -12.174 3.421 11.590 1.00 88.31 87 GLY A O 1
ATOM 663 N N . ALA A 1 88 ? -11.967 1.180 11.554 1.00 92.31 88 ALA A N 1
ATOM 664 C CA . ALA A 1 88 ? -10.736 1.132 10.764 1.00 92.31 88 ALA A CA 1
ATOM 665 C C . ALA A 1 88 ? -10.949 0.694 9.301 1.00 92.31 88 ALA A C 1
ATOM 667 O O . ALA A 1 88 ? -9.984 0.377 8.602 1.00 92.31 88 ALA A O 1
ATOM 668 N N . GLU A 1 89 ? -12.190 0.685 8.815 1.00 95.38 89 GLU A N 1
ATOM 669 C CA . GLU A 1 89 ? -12.571 0.252 7.467 1.00 95.38 89 GLU A CA 1
ATOM 670 C C . GLU A 1 89 ? -11.800 1.018 6.381 1.00 95.38 89 GLU A C 1
ATOM 672 O O . GLU A 1 89 ? -11.278 0.410 5.441 1.00 95.38 89 GLU A O 1
ATOM 677 N N . ASP A 1 90 ? -11.639 2.331 6.560 1.00 95.94 90 ASP A N 1
ATOM 678 C CA . ASP A 1 90 ? -10.890 3.191 5.639 1.00 95.94 90 ASP A CA 1
ATOM 679 C C . ASP A 1 90 ? -9.398 2.836 5.604 1.00 95.94 90 ASP A C 1
ATOM 681 O O . ASP A 1 90 ? -8.793 2.775 4.530 1.00 95.94 90 ASP A O 1
ATOM 685 N N . ALA A 1 91 ? -8.792 2.533 6.757 1.00 94.88 91 ALA A N 1
ATOM 686 C CA . ALA A 1 91 ? -7.401 2.087 6.819 1.00 94.88 91 ALA A CA 1
ATOM 687 C C . ALA A 1 91 ? -7.221 0.722 6.138 1.00 94.88 91 ALA A C 1
ATOM 689 O O . ALA A 1 91 ? -6.266 0.522 5.386 1.00 94.88 91 ALA A O 1
ATOM 690 N N . VAL A 1 92 ? -8.165 -0.205 6.330 1.00 97.12 92 VAL A N 1
ATOM 691 C CA . VAL A 1 92 ? -8.153 -1.518 5.665 1.00 97.12 92 VAL A CA 1
ATOM 692 C C . VAL A 1 92 ? -8.236 -1.365 4.147 1.00 97.12 92 VAL A C 1
ATOM 694 O O . VAL A 1 92 ? -7.450 -1.986 3.423 1.00 97.12 92 VAL A O 1
ATOM 697 N N . ALA A 1 93 ? -9.163 -0.542 3.654 1.00 98.44 93 ALA A N 1
ATOM 698 C CA . ALA A 1 93 ? -9.322 -0.283 2.227 1.00 98.44 93 ALA A CA 1
ATOM 699 C C . ALA A 1 93 ? -8.061 0.359 1.629 1.00 98.44 93 ALA A C 1
ATOM 701 O O . ALA A 1 93 ? -7.555 -0.103 0.602 1.00 98.44 93 ALA A O 1
ATOM 702 N N . ALA A 1 94 ? -7.503 1.361 2.309 1.00 98.50 94 ALA A N 1
ATOM 703 C CA . ALA A 1 94 ? -6.301 2.061 1.874 1.00 98.50 94 ALA A CA 1
ATOM 704 C C . ALA A 1 94 ? -5.068 1.151 1.824 1.00 98.50 94 ALA A C 1
ATOM 706 O O . ALA A 1 94 ? -4.342 1.158 0.830 1.00 98.50 94 ALA A O 1
ATOM 707 N N . CYS A 1 95 ? -4.854 0.318 2.844 1.00 98.50 95 CYS A N 1
ATOM 708 C CA . CYS A 1 95 ? -3.750 -0.640 2.864 1.00 98.50 95 CYS A CA 1
ATOM 709 C C . CYS A 1 95 ? -3.872 -1.677 1.737 1.00 98.50 95 CYS A C 1
ATOM 711 O O . CYS A 1 95 ? -2.885 -1.977 1.066 1.00 98.50 95 CYS A O 1
ATOM 713 N N . ARG A 1 96 ? -5.079 -2.186 1.454 1.00 98.75 96 ARG A N 1
ATOM 714 C CA . ARG A 1 96 ? -5.300 -3.110 0.325 1.00 98.75 96 ARG A CA 1
ATOM 715 C C . ARG A 1 96 ? -5.047 -2.442 -1.026 1.00 98.75 96 ARG A C 1
ATOM 717 O O . ARG A 1 96 ? -4.393 -3.037 -1.881 1.00 98.75 96 ARG A O 1
ATOM 724 N N . ALA A 1 97 ? -5.511 -1.206 -1.206 1.00 98.81 97 ALA A N 1
ATOM 725 C CA . ALA A 1 97 ? -5.247 -0.428 -2.415 1.00 98.81 97 ALA A CA 1
ATOM 726 C C . ALA A 1 97 ? -3.745 -0.152 -2.598 1.00 98.81 97 ALA A C 1
ATOM 728 O O . ALA A 1 97 ? -3.216 -0.298 -3.700 1.00 98.81 97 ALA A O 1
ATOM 729 N N . CYS A 1 98 ? -3.037 0.176 -1.515 1.00 98.81 98 CYS A N 1
ATOM 730 C CA . CYS A 1 98 ? -1.589 0.350 -1.523 1.00 98.81 98 CYS A CA 1
ATOM 731 C C . CYS A 1 98 ? -0.860 -0.935 -1.917 1.00 98.81 98 CYS A C 1
ATOM 733 O O . CYS A 1 98 ? -0.065 -0.915 -2.854 1.00 98.81 98 CYS A O 1
ATOM 735 N N . ALA A 1 99 ? -1.194 -2.068 -1.295 1.00 98.81 99 ALA A N 1
ATOM 736 C CA . ALA A 1 99 ? -0.612 -3.360 -1.648 1.00 98.81 99 ALA A CA 1
ATOM 737 C C . ALA A 1 99 ? -0.817 -3.710 -3.134 1.00 98.81 99 ALA A C 1
ATOM 739 O O . ALA A 1 99 ? 0.115 -4.183 -3.788 1.00 98.81 99 ALA A O 1
ATOM 740 N N . ALA A 1 100 ? -2.002 -3.431 -3.688 1.00 98.75 100 ALA A N 1
ATOM 741 C CA . ALA A 1 100 ? -2.290 -3.637 -5.106 1.00 98.75 100 ALA A CA 1
ATOM 742 C C . ALA A 1 100 ? -1.456 -2.717 -6.017 1.00 98.75 100 ALA A C 1
ATOM 744 O O . ALA A 1 100 ? -0.931 -3.165 -7.037 1.00 98.75 100 ALA A O 1
ATOM 745 N N . SER A 1 101 ? -1.285 -1.446 -5.645 1.00 98.69 101 SER A N 1
ATOM 746 C CA . SER A 1 101 ? -0.437 -0.508 -6.386 1.00 98.69 101 SER A CA 1
ATOM 747 C C . SER A 1 101 ? 1.047 -0.882 -6.333 1.00 98.69 101 SER A C 1
ATOM 749 O O . SER A 1 101 ? 1.698 -0.847 -7.376 1.00 98.69 101 SER A O 1
ATOM 751 N N . CYS A 1 102 ? 1.566 -1.315 -5.177 1.00 98.56 102 CYS A N 1
ATOM 752 C CA . CYS A 1 102 ? 2.934 -1.831 -5.056 1.00 98.56 102 CYS A CA 1
ATOM 753 C C . CYS A 1 102 ? 3.140 -3.070 -5.936 1.00 98.56 102 CYS A C 1
ATOM 755 O O . CYS A 1 102 ? 4.123 -3.150 -6.667 1.00 98.56 102 CYS A O 1
ATOM 757 N N . ALA A 1 103 ? 2.191 -4.014 -5.924 1.00 98.50 103 ALA A N 1
ATOM 758 C CA . ALA A 1 103 ? 2.253 -5.219 -6.753 1.00 98.50 103 ALA A CA 1
ATOM 759 C C . ALA A 1 103 ? 2.236 -4.903 -8.258 1.00 98.50 103 ALA A C 1
ATOM 761 O O . ALA A 1 103 ? 3.009 -5.477 -9.022 1.00 98.50 103 ALA A O 1
ATOM 762 N N . ARG A 1 104 ? 1.386 -3.964 -8.685 1.00 98.19 104 ARG A N 1
ATOM 763 C CA . ARG A 1 104 ? 1.340 -3.501 -10.077 1.00 98.19 104 ARG A CA 1
ATOM 764 C C . ARG A 1 104 ? 2.649 -2.840 -10.491 1.00 98.19 104 ARG A C 1
ATOM 766 O O . ARG A 1 104 ? 3.153 -3.132 -11.569 1.00 98.19 104 ARG A O 1
ATOM 773 N N . PHE A 1 105 ? 3.221 -1.989 -9.639 1.00 97.19 105 PHE A N 1
ATOM 774 C CA . PHE A 1 105 ? 4.481 -1.340 -9.975 1.00 97.19 105 PHE A CA 1
ATOM 775 C C . PHE A 1 105 ? 5.646 -2.340 -10.027 1.00 97.19 105 PHE A C 1
ATOM 777 O O . PHE A 1 105 ? 6.422 -2.297 -10.976 1.00 97.19 105 PHE A O 1
ATOM 784 N N . LEU A 1 106 ? 5.703 -3.312 -9.108 1.00 96.88 106 LEU A N 1
ATOM 785 C CA . LEU A 1 106 ? 6.643 -4.440 -9.179 1.00 96.88 106 LEU A CA 1
ATOM 786 C C . LEU A 1 106 ? 6.540 -5.206 -10.506 1.00 96.88 106 LEU A C 1
ATOM 788 O O . LEU A 1 106 ? 7.564 -5.515 -11.107 1.00 96.88 106 LEU A O 1
ATOM 792 N N . ALA A 1 107 ? 5.326 -5.472 -10.998 1.00 96.38 107 ALA A N 1
ATOM 793 C CA . ALA A 1 107 ? 5.137 -6.118 -12.298 1.00 96.38 107 ALA A CA 1
ATOM 794 C C . ALA A 1 107 ? 5.693 -5.265 -13.454 1.00 96.38 107 ALA A C 1
ATOM 796 O O . ALA A 1 107 ? 6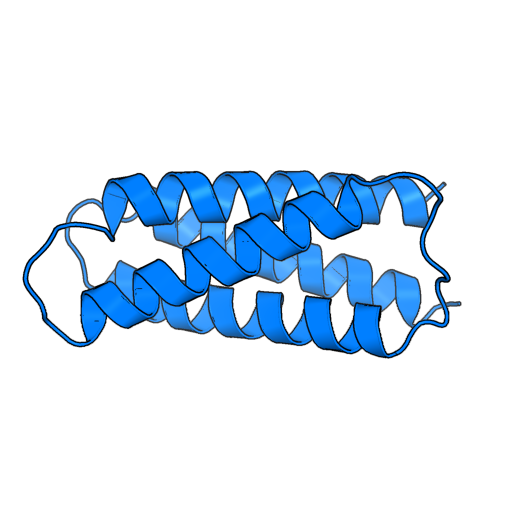.332 -5.792 -14.362 1.00 96.38 107 ALA A O 1
ATOM 797 N N . THR A 1 108 ? 5.522 -3.943 -13.393 1.00 95.12 108 THR A N 1
ATOM 798 C CA . THR A 1 108 ? 6.103 -3.006 -14.368 1.00 95.12 108 THR A CA 1
ATOM 799 C C . THR A 1 108 ? 7.634 -2.955 -14.305 1.00 95.12 108 THR A C 1
ATOM 801 O O . THR A 1 108 ? 8.266 -2.758 -15.342 1.00 95.12 108 THR A O 1
ATOM 804 N N . LEU A 1 109 ? 8.236 -3.163 -13.127 1.00 93.56 109 LEU A N 1
ATOM 805 C CA . LEU A 1 109 ? 9.692 -3.286 -12.952 1.00 93.56 109 LEU A CA 1
ATOM 806 C C . LEU A 1 109 ? 10.256 -4.643 -13.400 1.00 93.56 109 LEU A C 1
ATOM 808 O O . LEU A 1 109 ? 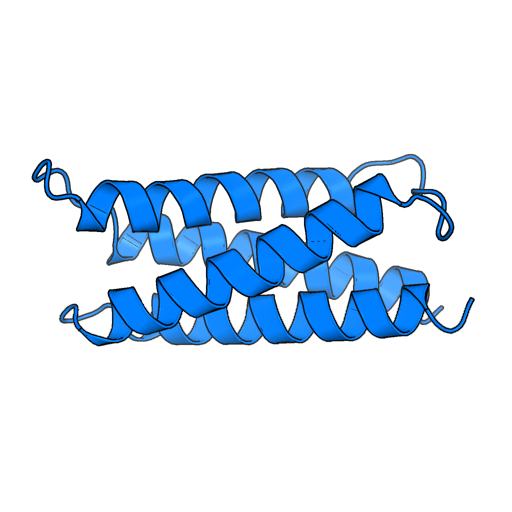11.449 -4.734 -13.655 1.00 93.56 109 LEU A O 1
ATOM 812 N N . ALA A 1 110 ? 9.434 -5.695 -13.448 1.00 89.94 110 ALA A N 1
ATOM 813 C CA . ALA A 1 110 ? 9.836 -7.029 -13.907 1.00 89.94 110 ALA A CA 1
ATOM 814 C C . ALA A 1 110 ? 9.689 -7.213 -15.429 1.00 89.94 110 ALA A C 1
ATOM 816 O O . ALA A 1 110 ? 10.278 -8.120 -16.007 1.00 89.94 110 ALA A O 1
ATOM 817 N N . ALA A 1 111 ? 8.878 -6.374 -16.079 1.00 85.81 111 ALA A N 1
ATOM 818 C CA . ALA A 1 111 ? 8.685 -6.363 -17.531 1.00 85.81 111 ALA A CA 1
ATOM 819 C C . ALA A 1 111 ? 9.729 -5.508 -18.279 1.00 85.81 111 ALA A C 1
ATOM 821 O O . ALA A 1 111 ? 9.539 -5.193 -19.457 1.00 85.81 111 ALA A O 1
ATOM 822 N N . ARG A 1 112 ? 10.776 -5.071 -17.581 1.00 68.81 112 ARG A N 1
ATOM 823 C CA . ARG A 1 112 ? 11.866 -4.225 -18.063 1.00 68.81 112 ARG A CA 1
ATOM 824 C C . ARG A 1 112 ? 13.178 -4.875 -17.683 1.00 68.81 112 ARG A C 1
ATOM 826 O O . ARG A 1 112 ? 14.070 -4.819 -18.548 1.00 68.81 112 ARG A O 1
#

Radius of gyration: 13.83 Å; Cα contacts (8 Å, |Δi|>4): 148; chains: 1; bounding box: 31×21×44 Å

Solvent-accessible surface area (backbone atoms only — not comparable to full-atom values): 5594 Å² total; per-residue (Å²): 113,67,67,61,53,35,37,48,52,24,18,52,28,18,43,48,20,16,53,34,25,51,73,49,44,53,65,96,54,100,46,78,63,30,59,48,30,48,49,33,25,55,46,19,42,53,48,18,50,61,54,66,44,81,72,84,76,67,69,84,40,62,67,59,52,51,50,35,52,52,38,21,53,41,19,49,55,36,20,66,52,33,71,76,44,87,84,12,66,66,25,24,52,28,14,48,52,22,24,51,29,27,52,52,32,50,51,57,44,70,77,105

Mean predicted aligned error: 4.04 Å

Sequence (112 aa):
MRYLEDRFACAASCRTAATLTARHCGTPAAEPSVLRALRCVEVCDSTARLLGAEPLLDPEDDELRFRLDWCRTTCLDCAAHCARLPGAEDAVAACRACAASCARFLATLAAR

Foldseek 3Di:
DQLLVLLLLLLVLLQQLLVLLCVQQQDDDPDPSNVLSVVLNVLSNVSSDVSPDDDDDDLQDPVNLVSLVVNLVSLCVNLVSLVPPPPSVSSNVSSNSSNVSSVSSSVVSVVD

pLDDT: mean 90.76, std 10.09, range [55.16, 98.81]